Protein AF-A0A9E0YCE5-F1 (afdb_monomer_lite)

Radius of gyration: 15.14 Å; ch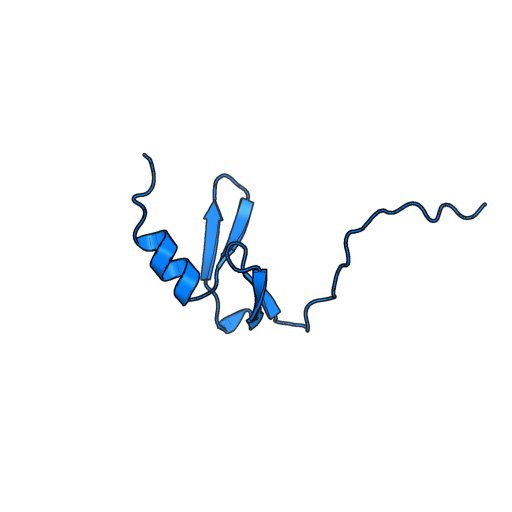ains: 1; bounding box: 40×32×37 Å

Foldseek 3Di:
DDPPDDPDDPCPVQPPQWDAAPVPRDIDGVVQWDWDQDPNDTGIHGPVRVVVVVPDPDDD

Structure (mmCIF, N/CA/C/O backbone):
data_AF-A0A9E0YCE5-F1
#
_entry.id   AF-A0A9E0YCE5-F1
#
loop_
_atom_site.group_PDB
_atom_site.id
_atom_site.type_symbol
_atom_site.label_atom_id
_atom_site.label_alt_id
_atom_site.label_comp_id
_atom_site.label_asym_id
_atom_site.label_entity_id
_atom_site.label_seq_id
_atom_site.pdbx_PDB_ins_code
_atom_site.Cartn_x
_atom_site.Cartn_y
_atom_site.Cartn_z
_atom_site.occupancy
_atom_site.B_iso_or_equiv
_atom_site.auth_seq_id
_atom_site.auth_comp_id
_atom_site.auth_asym_id
_atom_site.auth_atom_id
_atom_site.pdbx_PDB_model_num
ATOM 1 N N . MET A 1 1 ? 24.481 -11.022 24.260 1.00 36.78 1 MET A N 1
ATOM 2 C CA . MET A 1 1 ? 23.253 -10.296 24.655 1.00 36.78 1 MET A CA 1
ATOM 3 C C . MET A 1 1 ? 22.468 -10.004 23.388 1.00 36.78 1 MET A C 1
ATOM 5 O O . MET A 1 1 ? 22.876 -9.150 22.615 1.00 36.78 1 MET A O 1
ATOM 9 N N . ASN A 1 2 ? 21.445 -10.813 23.110 1.00 37.84 2 ASN A N 1
ATOM 10 C CA . ASN A 1 2 ? 20.720 -10.817 21.841 1.00 37.84 2 ASN A CA 1
ATOM 11 C C . ASN A 1 2 ? 19.417 -10.020 22.015 1.00 37.84 2 ASN A C 1
ATOM 13 O O . ASN A 1 2 ? 18.456 -10.525 22.591 1.00 37.84 2 ASN A O 1
ATOM 17 N N . TYR A 1 3 ? 19.404 -8.756 21.595 1.00 45.59 3 TYR A N 1
ATOM 18 C CA . TYR A 1 3 ? 18.202 -7.920 21.633 1.00 45.59 3 TYR A CA 1
ATOM 19 C C . TYR A 1 3 ? 17.349 -8.187 20.391 1.00 45.59 3 TYR A C 1
ATOM 21 O O . TYR A 1 3 ? 17.294 -7.382 19.468 1.00 45.59 3 TYR A O 1
ATOM 29 N N . GLN A 1 4 ? 16.653 -9.323 20.363 1.00 45.78 4 GLN A N 1
ATOM 30 C CA . GLN A 1 4 ? 15.542 -9.529 19.432 1.00 45.78 4 GLN A CA 1
ATOM 31 C C . GLN A 1 4 ? 14.277 -8.911 20.034 1.00 45.78 4 GLN A C 1
ATOM 33 O O . GLN A 1 4 ? 13.419 -9.587 20.594 1.00 45.78 4 GLN A O 1
ATOM 38 N N . LYS A 1 5 ? 14.196 -7.582 19.946 1.00 62.72 5 LYS A N 1
ATOM 39 C CA . LYS A 1 5 ? 12.969 -6.811 20.157 1.00 62.72 5 LYS A CA 1
ATOM 40 C C . LYS A 1 5 ? 12.801 -5.850 18.985 1.00 62.72 5 LYS A C 1
ATOM 42 O O . LYS A 1 5 ? 13.170 -4.686 19.061 1.00 62.72 5 LYS A O 1
ATOM 47 N N . ALA A 1 6 ? 12.236 -6.362 17.902 1.00 52.53 6 ALA A N 1
ATOM 48 C CA . ALA A 1 6 ? 11.574 -5.546 16.901 1.00 52.53 6 ALA A CA 1
ATOM 49 C C . ALA A 1 6 ? 10.196 -6.169 16.690 1.00 52.53 6 ALA A C 1
ATOM 51 O O . ALA A 1 6 ? 10.047 -7.207 16.048 1.00 52.53 6 ALA A O 1
ATOM 52 N N . SER A 1 7 ? 9.197 -5.575 17.340 1.00 56.88 7 SER A N 1
ATOM 53 C CA . SER A 1 7 ? 7.795 -5.760 16.990 1.00 56.88 7 SER A CA 1
ATOM 54 C C . SER A 1 7 ? 7.585 -5.195 15.588 1.00 56.88 7 SER A C 1
ATOM 56 O O . SER A 1 7 ? 7.152 -4.059 15.440 1.00 56.88 7 SER A O 1
ATOM 58 N N . GLU A 1 8 ? 7.924 -5.951 14.555 1.00 50.09 8 GLU A N 1
ATOM 59 C CA . GLU A 1 8 ? 7.555 -5.606 13.190 1.00 50.09 8 GLU A CA 1
ATOM 60 C C . GLU A 1 8 ? 6.482 -6.592 12.760 1.00 50.09 8 GLU A C 1
ATOM 62 O O . GLU A 1 8 ? 6.751 -7.724 12.357 1.00 50.09 8 GLU A O 1
ATOM 67 N N . ASP A 1 9 ? 5.240 -6.148 12.987 1.00 49.41 9 ASP A N 1
ATOM 68 C CA . ASP A 1 9 ? 4.062 -6.446 12.175 1.00 49.41 9 ASP A CA 1
ATOM 69 C C . ASP A 1 9 ? 4.459 -7.205 10.920 1.00 49.41 9 ASP A C 1
ATOM 71 O O . ASP A 1 9 ? 5.192 -6.638 10.119 1.00 49.41 9 ASP A O 1
ATOM 75 N N . HIS A 1 10 ? 4.041 -8.472 10.804 1.00 44.56 10 HIS A N 1
ATOM 76 C CA . HIS A 1 10 ? 4.214 -9.332 9.635 1.00 44.56 10 HIS A CA 1
ATOM 77 C C . HIS A 1 10 ? 4.447 -8.514 8.355 1.00 44.56 10 HIS A C 1
ATOM 79 O O . HIS A 1 10 ? 3.514 -8.246 7.587 1.00 44.56 10 HIS A O 1
ATOM 85 N N . VAL A 1 11 ? 5.713 -8.185 8.079 1.00 53.09 11 VAL A N 1
ATOM 86 C CA . VAL A 1 11 ? 6.156 -7.753 6.768 1.00 53.09 11 VAL A CA 1
ATOM 87 C C . VAL A 1 11 ? 6.079 -9.042 5.975 1.00 53.09 11 VAL A C 1
ATOM 89 O O . VAL A 1 11 ? 7.055 -9.759 5.788 1.00 53.09 11 VAL A O 1
ATOM 92 N N . ARG A 1 12 ? 4.857 -9.421 5.579 1.00 56.91 12 ARG A N 1
ATOM 93 C CA . ARG A 1 12 ? 4.631 -10.293 4.440 1.00 56.91 12 ARG A CA 1
ATOM 94 C C . ARG A 1 12 ? 5.288 -9.536 3.312 1.00 56.91 12 ARG A C 1
ATOM 96 O O . ARG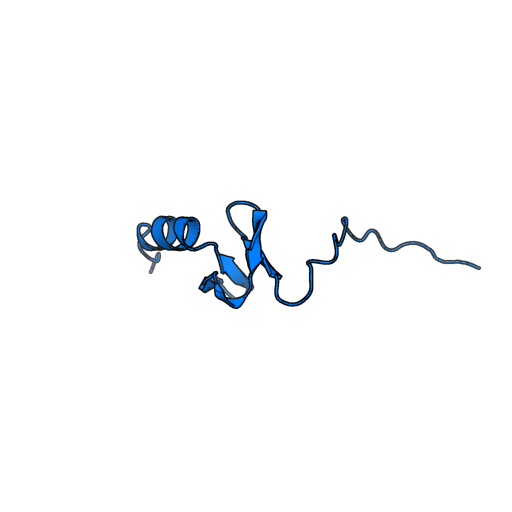 A 1 12 ? 4.669 -8.640 2.742 1.00 56.91 12 ARG A O 1
ATOM 103 N N . THR A 1 13 ? 6.564 -9.836 3.100 1.00 62.44 13 THR A N 1
ATOM 104 C CA . THR A 1 13 ? 7.402 -9.258 2.070 1.00 62.44 13 THR A CA 1
ATOM 105 C C . THR A 1 13 ? 6.591 -9.340 0.798 1.00 62.44 13 THR A C 1
ATOM 107 O O . THR A 1 13 ? 6.306 -10.432 0.301 1.00 62.44 13 THR A O 1
ATOM 110 N N . LEU A 1 14 ? 6.082 -8.193 0.352 1.00 69.94 14 LEU A N 1
ATOM 111 C CA . LEU A 1 14 ? 5.272 -8.173 -0.847 1.00 69.94 14 LEU A CA 1
ATOM 112 C C . LEU A 1 14 ? 6.182 -8.660 -1.975 1.00 69.94 14 LEU A C 1
ATOM 114 O O . LEU A 1 14 ? 7.351 -8.256 -2.022 1.00 69.94 14 LEU A O 1
ATOM 118 N N . PRO A 1 15 ? 5.696 -9.550 -2.853 1.00 76.56 15 PRO A N 1
ATOM 119 C CA . PRO A 1 15 ? 6.485 -9.969 -3.997 1.00 76.56 15 PRO A CA 1
ATOM 120 C C . PRO A 1 15 ? 6.975 -8.725 -4.742 1.00 76.56 15 PRO A C 1
ATOM 122 O O . PRO A 1 15 ? 6.238 -7.745 -4.873 1.00 76.56 15 PRO A O 1
ATOM 125 N N . LYS A 1 16 ? 8.235 -8.739 -5.191 1.00 79.06 16 LYS A N 1
ATOM 126 C CA . LYS A 1 16 ? 8.877 -7.576 -5.819 1.00 79.06 16 LYS A CA 1
ATOM 127 C C . LYS A 1 16 ? 7.966 -7.014 -6.920 1.00 79.06 16 LYS A C 1
ATOM 129 O O . LYS A 1 16 ? 7.470 -7.762 -7.760 1.00 79.06 16 LYS A O 1
ATOM 134 N N . GLY A 1 17 ? 7.691 -5.710 -6.875 1.00 83.19 17 GLY A N 1
ATOM 135 C CA . GLY A 1 17 ? 6.744 -5.069 -7.795 1.00 83.19 17 GLY A CA 1
ATOM 136 C C . GLY A 1 17 ? 5.262 -5.287 -7.461 1.00 83.19 17 GLY A C 1
ATOM 137 O O . GLY A 1 17 ? 4.426 -5.162 -8.354 1.00 83.19 17 GLY A O 1
ATOM 138 N N . HIS A 1 18 ? 4.926 -5.616 -6.212 1.00 84.81 18 HIS A N 1
ATOM 139 C CA . HIS A 1 18 ? 3.562 -5.586 -5.689 1.00 84.81 18 HIS A CA 1
ATOM 140 C C . HIS A 1 18 ? 3.453 -4.632 -4.505 1.00 84.81 18 HIS A C 1
ATOM 142 O O . HIS A 1 18 ? 4.372 -4.491 -3.700 1.00 84.81 18 HIS A O 1
ATOM 148 N N . LEU A 1 19 ? 2.289 -4.007 -4.384 1.00 84.62 19 LEU A N 1
ATOM 149 C CA . LEU A 1 19 ? 1.942 -3.080 -3.320 1.00 84.62 19 LEU A CA 1
ATOM 150 C C . LEU A 1 19 ? 0.613 -3.486 -2.699 1.00 84.62 19 LEU A C 1
ATOM 152 O O . LEU A 1 19 ? -0.231 -4.146 -3.313 1.00 84.62 19 LEU A O 1
ATOM 156 N N . ARG A 1 20 ? 0.435 -3.105 -1.439 1.00 86.06 20 ARG A N 1
ATOM 157 C CA . ARG A 1 20 ? -0.782 -3.388 -0.692 1.00 86.06 20 ARG A CA 1
ATOM 158 C C . ARG A 1 20 ? -1.704 -2.188 -0.775 1.00 86.06 20 ARG A C 1
ATOM 160 O O . ARG A 1 20 ? -1.331 -1.089 -0.380 1.00 86.06 20 ARG A O 1
ATOM 167 N N . CYS A 1 21 ? -2.921 -2.406 -1.253 1.00 87.38 21 CYS A N 1
ATOM 168 C CA . CYS A 1 21 ? -3.943 -1.378 -1.249 1.00 87.38 21 CYS A CA 1
ATOM 169 C C . CYS A 1 21 ? -4.205 -0.889 0.179 1.00 87.38 21 CYS A C 1
ATOM 171 O O . CYS A 1 21 ? -4.484 -1.685 1.073 1.00 87.38 21 CYS A O 1
ATOM 173 N N . PHE A 1 22 ? -4.186 0.418 0.390 1.00 84.62 22 PHE A N 1
ATOM 174 C CA . PHE A 1 22 ? -4.440 1.037 1.678 1.00 84.62 22 PHE A CA 1
ATOM 175 C C . PHE A 1 22 ? -5.866 0.771 2.175 1.00 84.62 22 PHE A C 1
ATOM 177 O O . PHE A 1 22 ? -6.043 0.495 3.362 1.00 84.62 22 PHE A O 1
ATOM 184 N N . GLN A 1 23 ? -6.852 0.785 1.272 1.00 85.50 23 GLN A N 1
ATOM 185 C CA . GLN A 1 23 ? -8.270 0.648 1.611 1.00 85.50 23 GLN A CA 1
ATOM 186 C C . GLN A 1 23 ? -8.690 -0.812 1.816 1.00 85.50 23 GLN A C 1
ATOM 188 O O . GLN A 1 23 ? -9.185 -1.168 2.878 1.00 85.50 23 GLN A O 1
ATOM 193 N N . CYS A 1 24 ? -8.475 -1.678 0.821 1.00 88.19 24 CYS A N 1
ATOM 194 C CA . CYS A 1 24 ? -8.927 -3.074 0.882 1.00 88.19 24 CYS A CA 1
ATOM 195 C C . CYS A 1 24 ? -7.848 -4.058 1.356 1.00 88.19 24 CYS A C 1
ATOM 197 O O . CYS A 1 24 ? -8.093 -5.261 1.390 1.00 88.19 24 CYS A O 1
ATOM 199 N N . LYS A 1 25 ? -6.633 -3.578 1.661 1.00 85.94 25 LYS A N 1
ATOM 200 C CA . LYS A 1 25 ? -5.472 -4.383 2.097 1.00 85.94 25 LYS A CA 1
ATOM 201 C C . LYS A 1 25 ? -5.070 -5.517 1.141 1.00 85.94 25 LYS A C 1
ATOM 203 O O . LYS A 1 25 ? -4.230 -6.348 1.499 1.00 85.94 25 LYS A O 1
ATOM 208 N N . LYS A 1 26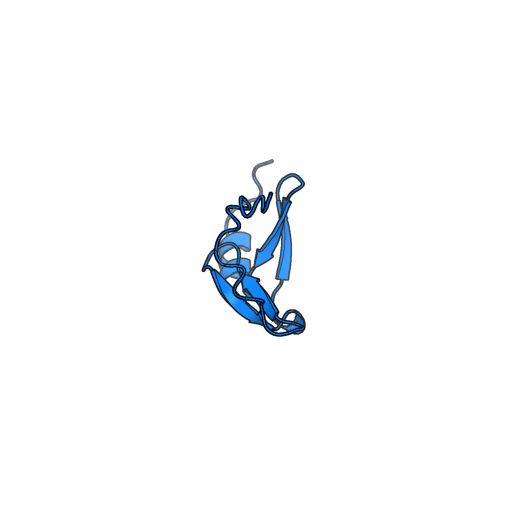 ? -5.609 -5.523 -0.085 1.00 86.00 26 LYS A N 1
ATOM 209 C CA . LYS A 1 26 ? -5.291 -6.482 -1.147 1.00 86.00 26 LYS A CA 1
ATOM 210 C C . LYS A 1 26 ? -3.906 -6.206 -1.719 1.00 86.00 26 LYS A C 1
ATOM 212 O O . LYS A 1 26 ? -3.559 -5.053 -1.963 1.00 86.00 26 LYS A O 1
ATOM 217 N N . VAL A 1 27 ? -3.143 -7.267 -1.953 1.00 86.69 27 VAL A N 1
ATOM 218 C CA . VAL A 1 27 ? -1.866 -7.205 -2.670 1.00 86.69 27 VAL A CA 1
ATOM 219 C C . VAL A 1 27 ? -2.141 -7.194 -4.167 1.00 86.69 27 VAL A C 1
ATOM 221 O O . VAL A 1 27 ? -2.916 -8.010 -4.665 1.00 86.69 27 VAL A O 1
ATOM 224 N N . ILE A 1 28 ? -1.534 -6.252 -4.872 1.00 85.50 28 ILE A N 1
ATOM 225 C CA . ILE A 1 28 ? -1.726 -6.039 -6.306 1.00 85.50 28 ILE A CA 1
ATOM 226 C C . ILE A 1 28 ? -0.407 -5.581 -6.930 1.00 85.50 28 ILE A C 1
ATOM 228 O O . ILE A 1 28 ? 0.406 -4.976 -6.232 1.00 85.50 28 ILE A O 1
ATOM 232 N N . PRO A 1 29 ? -0.172 -5.852 -8.223 1.00 86.88 29 PRO A N 1
ATOM 233 C CA . PRO A 1 29 ? 1.028 -5.386 -8.904 1.00 86.88 29 PRO A CA 1
ATOM 234 C C . PRO A 1 29 ? 1.136 -3.859 -8.836 1.00 86.88 29 PRO A C 1
ATOM 236 O O . PRO A 1 29 ? 0.143 -3.160 -9.037 1.00 86.88 29 PRO A O 1
ATOM 239 N N . SER A 1 30 ? 2.338 -3.328 -8.610 1.00 81.12 30 SER A N 1
ATOM 240 C CA . SER A 1 30 ? 2.594 -1.882 -8.535 1.00 81.12 30 SER A CA 1
ATOM 241 C C . SER A 1 30 ? 2.192 -1.149 -9.816 1.00 81.12 30 SER A C 1
ATOM 243 O O . SER A 1 30 ? 1.807 0.010 -9.751 1.00 81.12 30 SER A O 1
ATOM 245 N N . LYS A 1 31 ? 2.247 -1.838 -10.965 1.00 82.12 31 LYS A N 1
ATOM 246 C CA . LYS A 1 31 ? 1.807 -1.334 -12.277 1.00 82.12 31 LYS A CA 1
ATOM 247 C C . LYS A 1 31 ? 0.286 -1.182 -12.416 1.00 82.12 31 LYS A C 1
ATOM 249 O O . LYS A 1 31 ? -0.179 -0.553 -13.357 1.00 82.12 31 LYS A O 1
ATOM 254 N N . ASP A 1 32 ? -0.484 -1.813 -11.531 1.00 81.88 32 ASP A N 1
ATOM 255 C CA . ASP A 1 32 ? -1.939 -1.942 -11.649 1.00 81.88 32 ASP A CA 1
ATOM 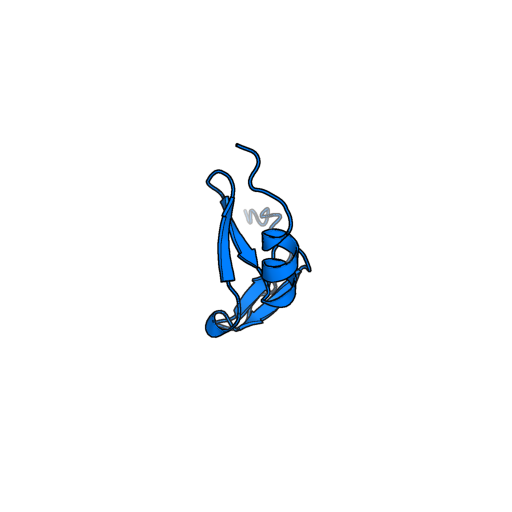256 C C . ASP A 1 32 ? -2.720 -1.125 -10.618 1.00 81.88 32 ASP A C 1
ATOM 258 O O . ASP A 1 32 ? -3.950 -1.085 -10.696 1.00 81.88 32 ASP A O 1
ATOM 262 N N . GLY A 1 33 ? -2.052 -0.490 -9.653 1.00 80.38 33 GLY A N 1
ATOM 263 C CA . GLY A 1 33 ? -2.714 0.396 -8.699 1.00 80.38 33 GLY A CA 1
ATOM 264 C C . GLY A 1 33 ? -2.276 1.844 -8.825 1.00 80.38 33 GLY A C 1
ATOM 265 O O . GLY A 1 33 ? -1.260 2.171 -9.432 1.00 80.38 33 GLY A O 1
ATOM 266 N N . GLU A 1 34 ? -3.098 2.698 -8.241 1.00 85.00 34 GLU A N 1
ATOM 267 C CA . GLU A 1 34 ? -2.975 4.144 -8.280 1.00 85.00 34 GLU A CA 1
ATOM 268 C C . GLU A 1 34 ? -2.277 4.623 -7.008 1.00 85.00 34 GLU A C 1
ATOM 270 O O . GLU A 1 34 ? -2.578 4.161 -5.903 1.00 85.00 34 GLU A O 1
ATOM 275 N N . TRP A 1 35 ? -1.353 5.565 -7.145 1.00 80.56 35 TRP A N 1
ATOM 276 C CA . TRP A 1 35 ? -0.690 6.188 -6.008 1.00 80.56 35 TRP A CA 1
ATOM 277 C C . TRP A 1 35 ? -1.372 7.512 -5.692 1.00 80.56 35 TRP A C 1
ATOM 279 O O . TRP A 1 35 ? -1.514 8.367 -6.561 1.00 80.56 35 TRP A O 1
ATOM 289 N N . ARG A 1 36 ? -1.774 7.698 -4.436 1.00 76.56 36 ARG A N 1
ATOM 290 C CA . ARG A 1 36 ? -2.379 8.937 -3.951 1.00 76.56 36 ARG A CA 1
ATOM 291 C C . ARG A 1 36 ? -1.601 9.485 -2.767 1.00 76.56 36 ARG A C 1
ATOM 293 O O . ARG A 1 36 ? -1.177 8.741 -1.890 1.00 76.56 36 ARG A O 1
ATOM 300 N N . SER A 1 37 ? -1.452 10.799 -2.710 1.00 70.75 37 SER A N 1
ATOM 301 C CA . SER A 1 37 ? -0.933 11.501 -1.539 1.00 70.75 37 SER A CA 1
ATOM 302 C C . SER A 1 37 ? -2.104 11.929 -0.662 1.00 70.75 37 SER A C 1
ATOM 304 O O . SER A 1 37 ? -2.870 12.808 -1.051 1.00 70.75 37 SER A O 1
ATOM 306 N N . TRP A 1 38 ? -2.260 11.326 0.513 1.00 64.50 38 TRP A N 1
ATOM 307 C CA . TRP A 1 38 ? -3.223 11.795 1.505 1.00 64.50 38 TRP A CA 1
ATOM 308 C C . TRP A 1 38 ? -2.461 12.429 2.662 1.00 64.50 38 TRP A C 1
ATOM 310 O O . TRP 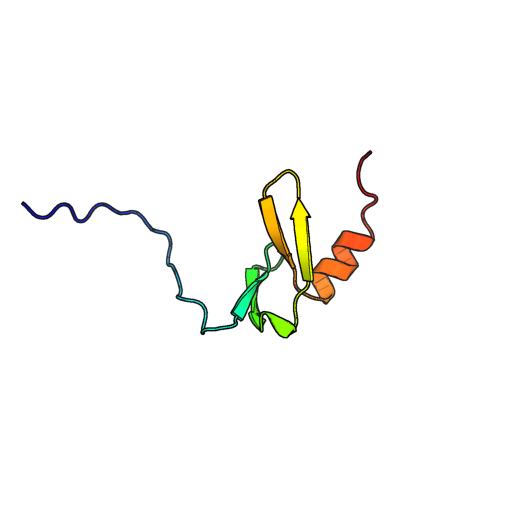A 1 38 ? -1.772 11.717 3.387 1.00 64.50 38 TRP A O 1
ATOM 320 N N . THR A 1 39 ? -2.559 13.758 2.807 1.00 56.84 39 THR A N 1
ATOM 321 C CA . THR A 1 39 ? -1.978 14.529 3.927 1.00 56.84 39 THR A CA 1
ATOM 322 C C . THR A 1 39 ? -0.585 14.017 4.318 1.00 56.84 39 THR A C 1
ATOM 324 O O . THR A 1 39 ? -0.393 13.454 5.398 1.00 56.84 39 THR A O 1
ATOM 327 N N . THR A 1 40 ? 0.386 14.131 3.405 1.00 65.19 40 THR A N 1
ATOM 328 C CA . THR A 1 40 ? 1.789 13.666 3.552 1.00 65.19 40 THR A CA 1
ATOM 329 C C . THR A 1 40 ? 2.028 12.150 3.618 1.00 65.19 40 THR A C 1
ATOM 331 O O . THR A 1 40 ? 3.157 11.718 3.402 1.00 65.19 40 THR A O 1
ATOM 334 N N . MET A 1 41 ? 1.004 11.318 3.818 1.00 67.00 41 MET A N 1
ATOM 335 C CA . MET A 1 41 ? 1.109 9.867 3.653 1.00 67.00 41 MET A CA 1
ATOM 336 C C . MET A 1 41 ? 0.821 9.485 2.203 1.00 67.00 41 MET A C 1
ATOM 338 O O . MET A 1 41 ? -0.312 9.538 1.720 1.00 67.00 41 MET A O 1
ATOM 342 N N . GLN A 1 42 ? 1.867 9.072 1.496 1.00 76.19 42 GLN A N 1
ATOM 343 C CA . GLN A 1 42 ? 1.721 8.440 0.196 1.00 76.19 42 GLN A CA 1
ATOM 344 C C . GLN A 1 42 ? 1.083 7.054 0.388 1.00 76.19 42 GLN A C 1
ATOM 346 O O . GLN A 1 42 ? 1.660 6.160 1.004 1.00 76.19 42 GLN A O 1
ATOM 351 N N . ALA A 1 43 ? -0.138 6.891 -0.110 1.00 82.31 43 ALA A N 1
ATOM 352 C CA . ALA A 1 43 ? -0.928 5.676 -0.016 1.00 82.31 43 ALA A CA 1
ATOM 353 C C . ALA A 1 43 ? -1.156 5.076 -1.408 1.00 82.31 43 ALA A C 1
ATOM 355 O O . ALA A 1 43 ? -1.405 5.778 -2.386 1.00 82.31 43 ALA A O 1
ATOM 356 N N . PHE A 1 44 ? -1.108 3.751 -1.496 1.00 86.88 44 PHE A N 1
ATOM 357 C CA . PHE A 1 44 ? -1.407 3.018 -2.724 1.00 86.88 44 PHE A CA 1
ATOM 358 C C . PHE A 1 44 ? -2.848 2.509 -2.693 1.00 86.88 44 PHE A C 1
ATOM 360 O O . PHE A 1 44 ? -3.272 1.921 -1.700 1.00 86.88 44 PHE A O 1
ATOM 367 N N . LEU A 1 45 ? -3.608 2.690 -3.768 1.00 86.62 45 LEU A N 1
ATOM 368 C CA . LEU A 1 45 ? -4.987 2.227 -3.893 1.00 86.62 45 LEU A CA 1
ATOM 369 C C . LEU A 1 45 ? -5.153 1.289 -5.087 1.00 86.62 45 LEU A C 1
ATOM 371 O O . LEU A 1 45 ? -4.560 1.442 -6.148 1.00 86.62 45 LEU A O 1
ATOM 375 N N . CYS A 1 46 ? -6.014 0.292 -4.912 1.00 89.00 46 CYS A N 1
ATOM 376 C CA . CYS A 1 46 ? -6.437 -0.579 -5.997 1.00 89.00 46 CYS A CA 1
ATOM 377 C C . CYS A 1 46 ? -7.334 0.182 -6.984 1.00 89.00 46 CYS A C 1
ATOM 379 O O . CYS A 1 46 ? -8.123 0.990 -6.523 1.00 89.00 46 CYS A O 1
ATOM 381 N N . LYS A 1 47 ? -7.325 -0.107 -8.295 1.00 84.50 47 LYS A N 1
ATOM 382 C CA . LYS A 1 47 ? -8.263 0.509 -9.271 1.00 84.50 47 LYS A CA 1
ATOM 383 C C . LYS A 1 47 ? -9.725 0.632 -8.783 1.00 84.50 47 LYS A C 1
ATOM 385 O O . LYS A 1 47 ? -10.300 1.709 -8.914 1.00 84.50 47 LYS A O 1
ATOM 390 N N . PRO A 1 48 ? -10.359 -0.411 -8.201 1.00 86.06 48 PRO A N 1
ATOM 391 C CA . PRO A 1 48 ? -11.722 -0.254 -7.683 1.00 86.06 48 PRO A CA 1
ATOM 392 C C . PRO A 1 48 ? -11.805 0.659 -6.448 1.00 86.06 48 PRO A C 1
ATOM 394 O O . PRO A 1 48 ? -12.787 1.375 -6.278 1.00 86.06 48 PRO A O 1
ATOM 397 N N . CYS A 1 49 ? -10.768 0.660 -5.612 1.00 85.75 49 CYS A N 1
ATOM 398 C CA . CYS A 1 49 ? -10.628 1.504 -4.428 1.00 85.75 49 CYS A CA 1
ATOM 399 C C . CYS A 1 49 ? -10.404 2.971 -4.808 1.00 85.75 49 CYS A C 1
ATOM 401 O O . CYS A 1 49 ? -11.025 3.864 -4.240 1.00 85.75 49 CYS A O 1
ATOM 403 N N . ASP A 1 50 ? -9.554 3.221 -5.803 1.00 83.38 50 ASP A N 1
ATOM 404 C CA . ASP A 1 50 ? -9.330 4.544 -6.369 1.00 83.38 50 ASP A CA 1
ATOM 405 C C . ASP A 1 50 ? -10.654 5.134 -6.869 1.00 83.38 50 ASP A C 1
ATOM 407 O O . ASP A 1 50 ? -11.063 6.189 -6.388 1.00 83.38 50 ASP A O 1
ATOM 411 N N . LYS A 1 51 ? -11.397 4.404 -7.714 1.00 80.50 51 LYS A N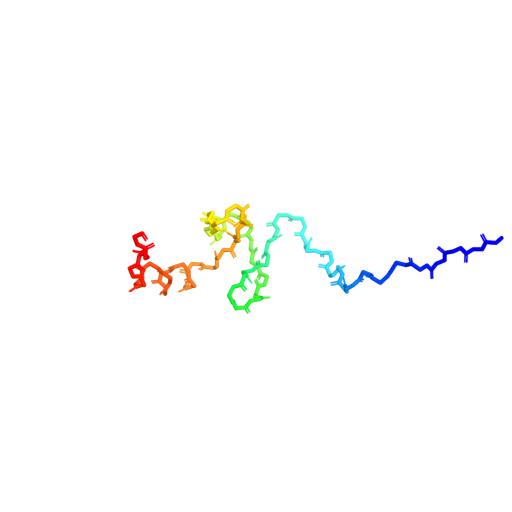 1
ATOM 412 C CA . LYS A 1 51 ? -12.704 4.862 -8.213 1.00 80.50 51 LYS A CA 1
ATOM 413 C C . LYS A 1 51 ? -13.696 5.160 -7.090 1.00 80.50 51 LYS A C 1
ATOM 415 O O . LYS A 1 51 ? -14.477 6.104 -7.194 1.00 80.50 51 LYS A O 1
ATOM 420 N N . ALA A 1 52 ? -13.685 4.364 -6.022 1.00 80.19 52 ALA A N 1
ATOM 421 C CA . ALA A 1 52 ? -14.520 4.608 -4.849 1.00 80.19 52 ALA A CA 1
ATOM 422 C C . ALA A 1 52 ? -14.089 5.873 -4.085 1.00 80.19 52 ALA A C 1
ATOM 424 O O . ALA A 1 52 ? -14.936 6.593 -3.558 1.00 80.19 52 ALA A O 1
ATOM 425 N N . THR A 1 53 ? -12.787 6.162 -4.056 1.00 71.44 53 THR A N 1
ATOM 426 C CA . THR A 1 53 ? -12.213 7.338 -3.387 1.00 71.44 53 THR A CA 1
ATOM 427 C C . THR A 1 53 ? -12.409 8.608 -4.218 1.00 71.44 53 THR A C 1
ATOM 429 O O . THR A 1 53 ? -12.724 9.648 -3.655 1.00 71.44 53 THR A O 1
ATOM 432 N N . ALA A 1 54 ? -12.347 8.519 -5.551 1.00 67.12 54 ALA A N 1
ATOM 433 C CA . ALA A 1 54 ? -12.636 9.615 -6.481 1.00 67.12 54 ALA A CA 1
ATOM 434 C C . ALA A 1 54 ? -14.081 10.142 -6.381 1.00 67.12 54 ALA A C 1
ATOM 436 O O . ALA A 1 54 ? -14.357 11.268 -6.780 1.00 67.12 54 ALA A O 1
ATOM 437 N N . LYS A 1 55 ? -15.014 9.344 -5.843 1.00 62.78 55 LYS A N 1
ATOM 438 C CA . LYS A 1 55 ? -16.398 9.772 -5.583 1.00 62.78 55 LYS A CA 1
ATOM 439 C C . LYS A 1 55 ? -16.582 10.513 -4.261 1.00 62.78 55 LYS A C 1
ATOM 441 O O . LYS A 1 55 ? -17.661 11.055 -4.028 1.00 62.78 55 LYS A O 1
ATOM 446 N N . ARG A 1 56 ? -15.577 10.534 -3.382 1.00 54.72 56 ARG A N 1
ATOM 447 C CA . ARG A 1 56 ? -15.595 11.421 -2.220 1.00 54.72 56 ARG A CA 1
ATOM 448 C C . ARG A 1 56 ? -14.984 12.755 -2.645 1.00 54.72 56 ARG A C 1
ATOM 450 O O . ARG A 1 56 ? -13.836 12.748 -3.081 1.00 54.72 56 ARG A O 1
ATOM 457 N N . PRO A 1 57 ? -15.723 13.875 -2.540 1.00 48.97 57 PRO A N 1
ATOM 458 C CA . PRO A 1 57 ? -15.152 15.175 -2.840 1.00 48.97 57 PRO A CA 1
ATOM 459 C C . PRO A 1 57 ? -13.975 15.380 -1.892 1.00 48.97 57 PRO A C 1
ATOM 461 O O . PRO A 1 57 ? -14.103 15.146 -0.684 1.00 48.97 57 PRO A O 1
ATOM 464 N N . GLU A 1 58 ? -12.829 15.762 -2.453 1.00 53.38 58 GLU A N 1
ATOM 465 C CA . GLU A 1 58 ? -11.718 16.294 -1.678 1.00 53.38 58 GLU A CA 1
ATOM 466 C C . GLU A 1 58 ? -12.303 17.347 -0.736 1.00 53.38 58 GLU A C 1
ATOM 468 O O . GLU A 1 58 ? -12.923 18.323 -1.170 1.00 53.38 58 GLU A O 1
ATOM 473 N N . ARG A 1 59 ? -12.230 17.094 0.575 1.00 53.12 59 ARG A N 1
ATOM 474 C CA . ARG A 1 59 ? -12.566 18.134 1.538 1.00 53.12 59 ARG A CA 1
ATOM 475 C C . ARG A 1 59 ? -11.473 19.191 1.403 1.00 53.12 59 ARG A C 1
ATOM 477 O O . ARG A 1 59 ? -10.345 18.922 1.797 1.00 53.12 59 ARG A O 1
ATOM 484 N N . LYS A 1 60 ? -11.874 20.287 0.747 1.00 40.88 60 LYS A N 1
ATOM 485 C CA . LYS A 1 60 ? -11.350 21.660 0.777 1.00 40.88 60 LYS A CA 1
ATOM 486 C C . LYS A 1 60 ? -10.278 21.924 1.827 1.00 40.88 60 LYS A C 1
ATOM 488 O O . LYS A 1 60 ? -10.554 21.615 3.008 1.00 40.88 60 LYS A O 1
#

Sequence (60 aa):
MNYQKASEDHVRTLPKGHLRCFQCKKVIPSKDGEWRSWTTMQAFLCKPCDKATAKRPERK

Secondary structure (DSSP, 8-state):
-------------PPTTEEE-TTT--EEETTTEEEEEETTEEEEEEHHHHHHHHTS----

pLDDT: mean 71.02, std 15.63, range [36.78, 89.0]